Protein AF-A0A953CR95-F1 (afdb_monomer_lite)

Secondary structure (DSSP, 8-state):
--HHHHHHHHHHHHHHHHHHHHHH-HHHHHHHHHHHHHHHHHHHHHHHH-TTS--TTS-HHHHHHHHHHHHHHHH--

pLDDT: mean 78.69, std 11.98, range [49.88, 95.75]

Radius of gyration: 18.74 Å; chains: 1; bounding box: 38×22×54 Å

Structure (mmCIF, N/CA/C/O backbone):
data_AF-A0A953CR95-F1
#
_entry.id   AF-A0A953CR95-F1
#
loop_
_atom_site.group_PDB
_atom_site.id
_atom_site.type_symbol
_atom_site.label_atom_id
_atom_site.label_alt_id
_atom_site.label_comp_id
_atom_site.label_asym_id
_atom_site.label_entity_id
_atom_site.label_seq_id
_atom_site.pdbx_PDB_ins_code
_atom_site.Cartn_x
_atom_site.Cartn_y
_atom_site.Cartn_z
_atom_site.occupancy
_atom_site.B_iso_or_equiv
_atom_site.auth_seq_id
_atom_site.auth_comp_id
_atom_site.auth_asym_id
_atom_site.auth_atom_id
_atom_site.pdbx_PDB_model_num
ATOM 1 N N . MET A 1 1 ? 11.392 5.688 -32.498 1.00 64.94 1 MET A N 1
ATOM 2 C CA . MET A 1 1 ? 10.474 5.219 -31.437 1.00 64.94 1 MET A CA 1
ATOM 3 C C . MET A 1 1 ? 9.913 6.455 -30.744 1.00 64.94 1 MET A C 1
ATOM 5 O O . MET A 1 1 ? 10.615 7.457 -30.728 1.00 64.94 1 MET A O 1
ATOM 9 N N . SER A 1 2 ? 8.674 6.459 -30.245 1.00 85.56 2 SER A N 1
ATOM 10 C CA . SER A 1 2 ? 8.168 7.623 -29.501 1.00 85.56 2 SER A CA 1
ATOM 11 C C . SER A 1 2 ? 8.809 7.678 -28.099 1.00 85.56 2 SER A C 1
ATOM 13 O O . SER A 1 2 ? 8.832 6.647 -27.427 1.00 85.56 2 SER A O 1
ATOM 15 N N . PRO A 1 3 ? 9.283 8.847 -27.624 1.00 86.81 3 PRO A N 1
ATOM 16 C CA . PRO A 1 3 ? 9.950 8.994 -26.318 1.00 86.81 3 PRO A CA 1
ATOM 17 C C . PRO A 1 3 ? 9.133 8.462 -25.131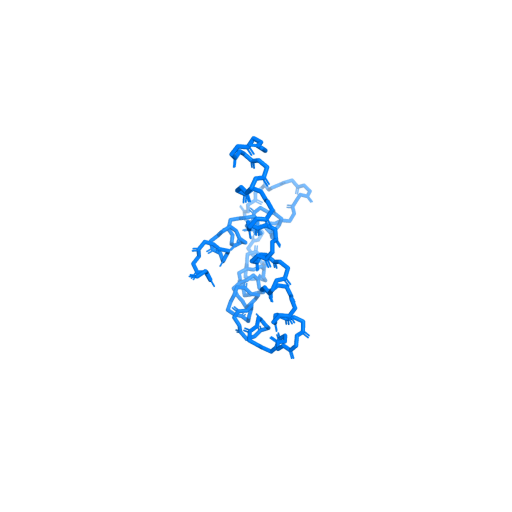 1.00 86.81 3 PRO A C 1
ATOM 19 O O . PRO A 1 3 ? 9.674 7.934 -24.165 1.00 86.81 3 PRO A O 1
ATOM 22 N N . PHE A 1 4 ? 7.804 8.538 -25.225 1.00 90.81 4 PHE A N 1
ATOM 23 C CA . PHE A 1 4 ? 6.894 7.991 -24.220 1.00 90.81 4 PHE A CA 1
ATOM 24 C C . PHE A 1 4 ? 7.012 6.468 -24.072 1.00 90.81 4 PHE A C 1
ATOM 26 O O . PHE A 1 4 ? 6.959 5.961 -22.957 1.00 90.81 4 PHE A O 1
ATOM 33 N N . LEU A 1 5 ? 7.193 5.727 -25.170 1.00 91.06 5 LEU A N 1
ATOM 34 C CA . LEU A 1 5 ? 7.324 4.268 -25.113 1.00 91.06 5 LEU A CA 1
ATOM 35 C C . LEU A 1 5 ? 8.637 3.839 -24.454 1.00 91.06 5 LEU A C 1
ATOM 37 O O . LEU A 1 5 ? 8.659 2.830 -23.754 1.00 91.06 5 LEU A O 1
ATOM 41 N N . GLU A 1 6 ? 9.711 4.600 -24.660 1.00 90.94 6 GLU A N 1
ATOM 42 C CA . GLU A 1 6 ? 11.004 4.353 -24.014 1.00 90.94 6 GLU A CA 1
ATOM 43 C C . GLU A 1 6 ? 10.905 4.593 -22.506 1.00 90.94 6 GLU A C 1
ATOM 45 O O . GLU A 1 6 ? 11.240 3.697 -21.735 1.00 90.94 6 GLU A O 1
ATOM 50 N N . PHE A 1 7 ? 10.297 5.708 -22.092 1.00 93.25 7 PHE A N 1
ATOM 51 C CA . PHE A 1 7 ? 10.019 5.989 -20.682 1.00 93.25 7 PHE A CA 1
ATOM 52 C C . PHE A 1 7 ? 9.221 4.866 -20.002 1.00 93.25 7 PHE A C 1
ATOM 54 O O . PHE A 1 7 ? 9.621 4.364 -18.953 1.00 93.25 7 PHE A O 1
ATOM 61 N N . PHE A 1 8 ? 8.109 4.425 -20.604 1.00 95.75 8 PHE A N 1
ATOM 62 C CA . PHE A 1 8 ? 7.305 3.344 -20.025 1.00 95.75 8 PHE A CA 1
ATOM 63 C C . PHE A 1 8 ? 8.065 2.017 -19.972 1.00 95.75 8 PHE A C 1
ATOM 65 O O . PHE A 1 8 ? 7.907 1.263 -19.014 1.00 95.75 8 PHE A O 1
ATOM 72 N N . ARG A 1 9 ? 8.900 1.726 -20.975 1.00 94.75 9 ARG A N 1
ATOM 73 C CA . ARG A 1 9 ? 9.711 0.506 -21.008 1.00 94.75 9 ARG A CA 1
ATOM 74 C C . ARG A 1 9 ? 10.773 0.505 -19.912 1.00 94.75 9 ARG A C 1
ATOM 76 O O . ARG A 1 9 ? 10.961 -0.520 -19.262 1.00 94.75 9 ARG A O 1
ATOM 83 N N . GLU A 1 10 ? 11.443 1.630 -19.702 1.00 94.25 10 GLU A N 1
ATOM 84 C CA . GLU A 1 10 ? 12.443 1.792 -18.645 1.00 94.25 10 GLU A CA 1
ATOM 85 C C . GLU A 1 10 ? 11.799 1.736 -17.258 1.00 94.25 10 GLU A C 1
ATOM 87 O O . GLU A 1 10 ? 12.244 0.967 -16.406 1.00 94.25 10 GLU A O 1
ATOM 92 N N . ALA A 1 11 ? 10.692 2.457 -17.054 1.00 95.06 11 ALA A N 1
ATOM 93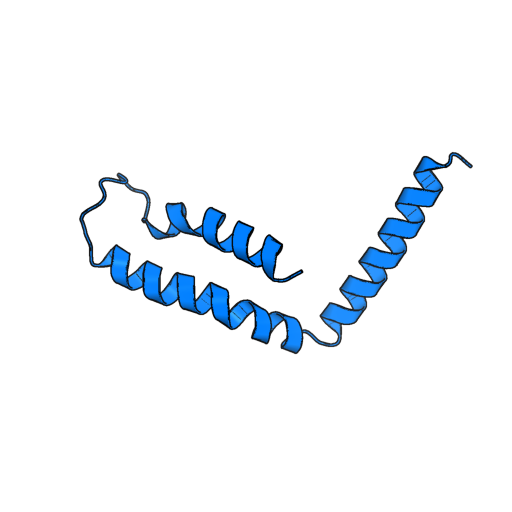 C CA . ALA A 1 11 ? 9.929 2.414 -15.809 1.00 95.06 11 ALA A CA 1
ATOM 94 C C . ALA A 1 11 ? 9.439 0.991 -15.487 1.00 95.06 11 ALA A C 1
ATOM 96 O O . ALA A 1 11 ? 9.573 0.528 -14.354 1.00 95.06 11 ALA A O 1
ATOM 97 N N . ALA A 1 12 ? 8.931 0.263 -16.488 1.00 95.50 12 ALA A N 1
ATOM 98 C CA . ALA A 1 12 ? 8.518 -1.127 -16.326 1.00 95.50 12 ALA A CA 1
ATOM 99 C C . ALA A 1 12 ? 9.701 -2.054 -16.003 1.00 95.50 12 ALA A C 1
ATOM 101 O O . ALA A 1 12 ? 9.557 -2.946 -15.170 1.00 95.50 12 ALA A O 1
ATOM 102 N N . ALA A 1 13 ? 10.873 -1.836 -16.610 1.00 94.81 13 ALA A N 1
ATOM 103 C CA . ALA A 1 13 ? 12.071 -2.623 -16.326 1.00 94.81 13 ALA A CA 1
ATOM 104 C C . ALA A 1 13 ? 12.560 -2.436 -14.879 1.00 94.81 13 ALA A C 1
ATOM 106 O O . ALA A 1 13 ? 12.920 -3.415 -14.222 1.00 94.81 13 ALA A O 1
ATOM 107 N N . VAL A 1 14 ? 12.527 -1.201 -14.362 1.00 94.69 14 VAL A N 1
ATOM 108 C CA . VAL A 1 14 ? 12.847 -0.902 -12.956 1.00 94.69 14 VAL A CA 1
ATOM 109 C C . VAL A 1 14 ? 11.813 -1.528 -12.019 1.00 94.69 14 VAL A C 1
ATOM 111 O O . VAL A 1 14 ? 12.190 -2.216 -11.072 1.00 94.69 14 VAL A O 1
ATOM 114 N N . ALA A 1 15 ? 10.518 -1.367 -12.308 1.00 93.19 15 ALA A N 1
ATOM 115 C CA . ALA A 1 15 ? 9.449 -1.957 -11.503 1.00 93.19 15 ALA A CA 1
ATOM 116 C C . ALA A 1 15 ? 9.576 -3.488 -11.414 1.00 93.19 15 ALA A C 1
ATOM 118 O O . ALA A 1 15 ? 9.474 -4.069 -10.337 1.00 93.19 15 ALA A O 1
ATOM 119 N N . ASP A 1 16 ? 9.860 -4.149 -12.533 1.00 94.44 16 ASP A N 1
ATOM 120 C CA . ASP A 1 16 ? 10.057 -5.597 -12.609 1.00 94.44 16 ASP A CA 1
ATOM 121 C C . ASP A 1 16 ? 11.316 -6.063 -11.844 1.00 94.44 16 ASP A C 1
ATOM 123 O O . ASP A 1 16 ? 11.316 -7.116 -11.197 1.00 94.44 16 ASP A O 1
ATOM 127 N N . ALA A 1 17 ? 12.385 -5.259 -11.839 1.00 92.62 17 ALA A N 1
ATOM 128 C CA . ALA A 1 17 ? 13.565 -5.515 -11.015 1.00 92.62 17 ALA A CA 1
ATOM 129 C C . ALA A 1 17 ? 13.258 -5.416 -9.509 1.00 92.62 17 ALA A C 1
ATOM 131 O O . ALA A 1 17 ? 13.622 -6.326 -8.758 1.00 92.62 17 ALA A O 1
ATOM 132 N N . GLU A 1 18 ? 12.539 -4.377 -9.078 1.00 89.19 18 GLU A N 1
ATOM 133 C CA . GLU A 1 18 ? 12.121 -4.206 -7.680 1.00 89.19 18 GLU A CA 1
ATOM 134 C C . GLU A 1 18 ? 11.157 -5.315 -7.231 1.00 89.19 18 GLU A C 1
ATOM 136 O O . GLU A 1 18 ? 11.332 -5.889 -6.157 1.00 89.19 18 GLU A O 1
ATOM 141 N N . VAL A 1 19 ? 10.203 -5.723 -8.078 1.00 90.31 19 VAL A N 1
ATOM 142 C CA . VAL A 1 19 ? 9.303 -6.855 -7.787 1.00 90.31 19 VAL A CA 1
ATOM 143 C C . VAL A 1 19 ? 10.091 -8.153 -7.597 1.00 90.31 19 VAL A C 1
ATOM 145 O O . VAL A 1 19 ? 9.814 -8.918 -6.670 1.00 90.31 19 VAL A O 1
ATOM 148 N N . ARG A 1 20 ? 11.097 -8.427 -8.436 1.00 90.31 20 ARG A N 1
ATOM 149 C CA . ARG A 1 20 ? 11.966 -9.603 -8.258 1.00 90.31 20 ARG A CA 1
ATOM 150 C C . ARG A 1 20 ? 12.780 -9.541 -6.972 1.00 90.31 20 ARG A C 1
ATOM 152 O O . ARG A 1 20 ? 12.920 -10.569 -6.309 1.00 90.31 20 ARG A O 1
ATOM 159 N N . LYS A 1 21 ? 13.311 -8.368 -6.627 1.00 85.50 21 LYS A N 1
ATOM 160 C CA . LYS A 1 21 ? 14.063 -8.144 -5.389 1.00 85.50 21 LYS A CA 1
ATOM 161 C C . LYS A 1 21 ? 13.180 -8.404 -4.170 1.00 85.50 21 LYS A C 1
ATOM 163 O O . LYS A 1 21 ? 13.544 -9.214 -3.323 1.00 85.50 21 LYS A O 1
ATOM 168 N N . LEU A 1 22 ? 11.979 -7.830 -4.162 1.00 84.31 22 LEU A N 1
ATOM 169 C CA . LEU A 1 22 ? 10.989 -8.026 -3.110 1.00 84.31 22 LEU A CA 1
ATOM 170 C C . LEU A 1 22 ? 10.567 -9.497 -2.967 1.00 84.31 22 LEU A C 1
ATOM 172 O O . LEU A 1 22 ? 10.450 -10.009 -1.859 1.00 84.31 22 LEU A O 1
ATOM 176 N N . ARG A 1 23 ? 10.377 -10.214 -4.081 1.00 84.81 23 ARG A N 1
ATOM 177 C CA . ARG A 1 23 ? 10.072 -11.656 -4.044 1.00 84.81 23 ARG A CA 1
ATOM 178 C C . ARG A 1 23 ? 11.203 -12.491 -3.447 1.00 84.81 23 ARG A C 1
ATOM 180 O O . ARG A 1 23 ? 10.931 -13.558 -2.905 1.00 84.81 23 ARG A O 1
ATOM 187 N N . ARG A 1 24 ? 12.455 -12.053 -3.598 1.00 87.38 24 ARG A N 1
ATOM 188 C CA . ARG A 1 24 ? 13.629 -12.756 -3.070 1.00 87.38 24 ARG A CA 1
ATOM 189 C C . ARG A 1 24 ? 13.851 -12.471 -1.587 1.00 87.38 24 ARG A C 1
ATOM 191 O O . ARG A 1 24 ? 14.290 -13.378 -0.887 1.00 87.38 24 ARG A O 1
ATOM 198 N N . ASP A 1 25 ? 13.523 -11.266 -1.125 1.00 85.94 25 ASP A N 1
ATOM 199 C CA . ASP A 1 25 ? 13.592 -10.890 0.290 1.00 85.94 25 ASP A CA 1
ATOM 200 C C . ASP A 1 25 ? 12.266 -10.289 0.801 1.00 85.94 25 ASP A C 1
ATOM 202 O O . ASP A 1 25 ? 12.128 -9.075 0.970 1.00 85.94 25 ASP A O 1
ATOM 206 N N . PRO A 1 26 ? 11.252 -11.134 1.061 1.00 81.50 26 PRO A N 1
ATOM 207 C CA . PRO A 1 26 ? 9.970 -10.674 1.591 1.00 81.50 26 PRO A CA 1
ATOM 208 C C . PRO A 1 26 ? 10.048 -10.249 3.067 1.00 81.50 26 PRO A C 1
ATOM 210 O O . PRO A 1 26 ? 9.108 -9.640 3.583 1.00 81.50 26 PRO A O 1
ATOM 213 N N . THR A 1 27 ? 11.141 -10.570 3.767 1.00 83.75 27 THR A N 1
ATOM 214 C CA . THR A 1 27 ? 11.299 -10.316 5.207 1.00 83.75 27 THR A CA 1
ATOM 215 C C . THR A 1 27 ? 11.422 -8.824 5.491 1.00 83.75 27 THR A C 1
ATOM 217 O O . THR A 1 27 ? 10.860 -8.319 6.465 1.00 83.75 27 THR A O 1
ATOM 220 N N . GLU A 1 28 ? 12.103 -8.096 4.608 1.00 80.69 28 GLU A N 1
ATOM 221 C CA . GLU A 1 28 ? 12.223 -6.642 4.684 1.00 80.69 28 GLU A CA 1
ATOM 222 C C . GLU A 1 28 ? 10.845 -5.966 4.617 1.00 80.69 28 GLU A C 1
ATOM 224 O O . GLU A 1 28 ? 10.520 -5.113 5.442 1.00 80.69 28 GLU A O 1
ATOM 229 N N . LEU A 1 29 ? 9.980 -6.410 3.705 1.00 80.88 29 LEU A N 1
ATOM 230 C CA . LEU A 1 29 ? 8.618 -5.891 3.595 1.00 80.88 29 LEU A CA 1
ATOM 231 C C . LEU A 1 29 ? 7.769 -6.264 4.812 1.00 80.88 29 LEU A C 1
ATOM 233 O O . LEU A 1 29 ? 7.052 -5.418 5.345 1.00 80.88 29 LEU A O 1
ATOM 237 N N . LEU A 1 30 ? 7.873 -7.512 5.280 1.00 83.31 30 LEU A N 1
ATOM 238 C CA . LEU A 1 30 ? 7.133 -7.973 6.450 1.00 83.31 30 LEU A CA 1
ATOM 239 C C . LEU A 1 30 ? 7.505 -7.157 7.692 1.00 83.31 30 LEU A C 1
ATOM 241 O O . LEU A 1 30 ? 6.616 -6.683 8.392 1.00 83.31 30 LEU A O 1
ATOM 245 N N . SER A 1 31 ? 8.801 -6.946 7.936 1.00 84.56 31 SER A N 1
ATOM 246 C CA . SER A 1 31 ? 9.292 -6.167 9.079 1.00 84.56 31 SER A CA 1
ATOM 247 C C . SER A 1 31 ? 8.845 -4.701 9.036 1.00 84.56 31 SER A C 1
ATOM 249 O O . SER A 1 31 ? 8.444 -4.158 10.066 1.00 84.56 31 SER A O 1
ATOM 251 N N . ARG A 1 32 ? 8.809 -4.076 7.851 1.00 81.62 32 ARG A N 1
ATOM 252 C CA . ARG A 1 32 ? 8.261 -2.721 7.655 1.00 81.62 32 ARG A CA 1
ATOM 253 C C . ARG A 1 32 ? 6.743 -2.672 7.856 1.00 81.62 32 ARG A C 1
ATOM 255 O O . ARG A 1 32 ? 6.234 -1.716 8.435 1.00 81.62 32 ARG A O 1
ATOM 262 N N . ALA A 1 33 ? 6.025 -3.723 7.459 1.00 84.06 33 ALA A N 1
ATOM 263 C CA . ALA A 1 33 ? 4.579 -3.839 7.639 1.00 84.06 33 ALA A CA 1
ATOM 264 C C . ALA A 1 33 ? 4.151 -4.087 9.101 1.00 84.06 33 ALA A C 1
ATOM 266 O O . ALA A 1 33 ? 2.989 -3.858 9.437 1.00 84.06 33 ALA A O 1
ATOM 267 N N . VAL A 1 34 ? 5.062 -4.498 9.995 1.00 86.50 34 VAL A N 1
ATOM 268 C CA . VAL A 1 34 ? 4.741 -4.730 11.417 1.00 86.50 34 VAL A CA 1
ATOM 269 C C . VAL A 1 34 ? 4.192 -3.468 12.082 1.00 86.50 34 VAL A C 1
ATOM 271 O O . VAL A 1 34 ? 3.160 -3.535 12.744 1.00 86.50 34 VAL A O 1
ATOM 274 N N . GLN A 1 35 ? 4.840 -2.316 11.897 1.00 81.75 35 GLN A N 1
ATOM 275 C CA . GLN A 1 35 ? 4.416 -1.055 12.520 1.00 81.75 35 GLN A CA 1
ATOM 276 C C . GLN A 1 35 ? 2.964 -0.672 12.177 1.00 81.75 35 GLN A C 1
ATOM 278 O O . GLN A 1 35 ? 2.171 -0.472 13.101 1.00 81.75 35 GLN A O 1
ATOM 283 N N . PRO A 1 36 ? 2.561 -0.599 10.895 1.00 82.62 36 PRO A N 1
ATOM 284 C CA . PRO A 1 36 ? 1.191 -0.238 10.551 1.00 82.62 36 PRO A CA 1
ATOM 285 C C . PRO A 1 36 ? 0.161 -1.312 10.909 1.00 82.62 36 PRO A C 1
ATOM 287 O O . PRO A 1 36 ? -0.953 -0.971 11.307 1.00 82.62 36 PRO A O 1
ATOM 290 N N . VAL A 1 37 ? 0.518 -2.600 10.848 1.00 86.06 37 VAL A N 1
ATOM 291 C CA . VAL A 1 37 ? -0.376 -3.687 11.285 1.00 86.06 37 VAL A CA 1
ATOM 292 C C . VAL A 1 37 ? -0.620 -3.627 12.791 1.00 86.06 37 VAL A C 1
ATOM 294 O O . VAL A 1 37 ? -1.763 -3.754 13.229 1.00 86.06 37 VAL A O 1
ATOM 297 N N . LEU A 1 38 ? 0.422 -3.384 13.589 1.00 85.12 38 LEU A N 1
ATOM 298 C CA . LEU A 1 38 ? 0.283 -3.198 15.033 1.00 85.12 38 LEU A CA 1
ATOM 299 C C . LEU A 1 38 ? -0.582 -1.982 15.356 1.00 85.12 38 LEU A C 1
ATOM 301 O O . LEU A 1 38 ? -1.446 -2.072 16.226 1.00 85.12 38 LEU A O 1
ATOM 305 N N . TRP A 1 39 ? -0.418 -0.876 14.628 1.00 83.12 39 TRP A N 1
ATOM 306 C CA . TRP A 1 39 ? -1.282 0.292 14.789 1.00 83.12 39 TRP A CA 1
ATOM 307 C C . TRP A 1 39 ? -2.751 -0.025 14.513 1.00 83.12 39 TRP A C 1
ATOM 309 O O . TRP A 1 39 ? -3.611 0.320 15.323 1.00 83.12 39 TRP A O 1
ATOM 319 N N . LEU A 1 40 ? -3.041 -0.722 13.411 1.00 80.69 40 LEU A N 1
ATOM 320 C CA . LEU A 1 40 ? -4.397 -1.158 13.072 1.00 80.69 40 LEU A CA 1
ATOM 321 C C . LEU A 1 40 ? -4.969 -2.116 14.121 1.00 80.69 40 LEU A C 1
ATOM 323 O O . LEU A 1 40 ? -6.143 -2.006 14.461 1.00 80.69 40 LEU A O 1
ATOM 327 N N . ALA A 1 41 ? -4.160 -3.028 14.663 1.00 83.94 41 ALA A N 1
ATOM 328 C CA . ALA A 1 41 ? -4.596 -3.961 15.696 1.00 83.94 41 ALA A CA 1
ATOM 329 C C . ALA A 1 41 ? -4.908 -3.243 17.019 1.00 83.94 41 ALA A C 1
ATOM 331 O O . ALA A 1 41 ? -5.992 -3.422 17.574 1.00 83.94 41 ALA A O 1
ATOM 332 N N . VAL A 1 42 ? -3.996 -2.393 17.502 1.00 83.69 42 VAL A N 1
ATOM 333 C CA . VAL A 1 42 ? -4.157 -1.655 18.764 1.00 83.69 42 VAL A CA 1
ATOM 334 C C . VAL A 1 42 ? -5.323 -0.678 18.664 1.00 83.69 42 VAL A C 1
ATOM 336 O O . VAL A 1 42 ? -6.262 -0.764 19.455 1.00 83.69 42 VAL A O 1
ATOM 339 N N . PHE A 1 43 ? -5.324 0.212 17.670 1.00 73.44 43 PHE A N 1
ATOM 340 C CA . PHE A 1 43 ? -6.407 1.180 17.516 1.00 73.44 43 PHE A CA 1
ATOM 341 C C . PHE A 1 43 ? -7.719 0.518 17.113 1.00 73.44 43 PHE A C 1
ATOM 343 O O . PHE A 1 43 ? -8.769 0.892 17.627 1.00 73.44 43 PHE A O 1
ATOM 350 N N . GLY A 1 44 ? -7.687 -0.504 16.260 1.00 71.44 44 GLY A N 1
ATOM 351 C CA . GLY A 1 44 ? -8.886 -1.241 15.889 1.00 71.44 44 GLY A CA 1
ATOM 352 C C . GLY A 1 44 ? -9.594 -1.846 17.097 1.00 71.44 44 GLY A C 1
ATOM 353 O O . GLY A 1 44 ? -10.806 -1.692 17.229 1.00 71.44 44 GLY A O 1
ATOM 354 N N . GLN A 1 45 ? -8.853 -2.473 18.015 1.00 73.88 45 GLN A N 1
ATOM 355 C CA . GLN A 1 45 ? -9.434 -3.049 19.230 1.00 73.88 45 GLN A CA 1
ATOM 356 C C . GLN A 1 45 ? -9.856 -1.979 20.244 1.00 73.88 45 GLN A C 1
ATOM 358 O O . GLN A 1 45 ? -10.989 -2.031 20.728 1.00 73.88 45 GLN A O 1
ATOM 363 N N . VAL A 1 46 ? -9.009 -0.977 20.510 1.00 70.94 46 VAL A N 1
ATOM 364 C CA . VAL A 1 46 ? -9.316 0.121 21.448 1.00 70.94 46 VAL A 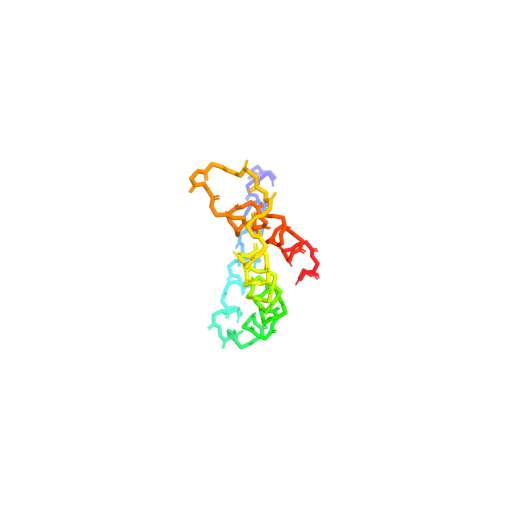CA 1
ATOM 365 C C . VAL A 1 46 ? -10.582 0.863 21.027 1.00 70.94 46 VAL A C 1
ATOM 367 O O . VAL A 1 46 ? -11.489 1.045 21.834 1.00 70.94 46 VAL A O 1
ATOM 370 N N . PHE A 1 47 ? -10.703 1.231 19.753 1.00 62.62 47 PHE A N 1
ATOM 371 C CA . PHE A 1 47 ? -11.872 1.962 19.273 1.00 62.62 47 PHE A CA 1
ATOM 372 C C . PHE A 1 47 ? -13.091 1.069 19.011 1.00 62.62 47 PHE A C 1
ATOM 374 O O . PHE A 1 47 ? -14.206 1.574 19.038 1.00 62.62 47 PHE A O 1
ATOM 381 N N . SER A 1 48 ? -12.932 -0.251 18.835 1.00 63.41 48 SER A N 1
ATOM 382 C CA . SER A 1 48 ? -14.082 -1.176 18.824 1.00 63.41 48 SER A CA 1
ATOM 383 C C . SER A 1 48 ? -14.771 -1.289 20.192 1.00 63.41 48 SER A C 1
ATOM 385 O O . SER A 1 48 ? -15.984 -1.486 20.262 1.00 63.41 48 SER A O 1
ATOM 387 N N . GLN A 1 49 ? -14.004 -1.140 21.279 1.00 64.50 49 GLN A N 1
ATOM 388 C CA . GLN A 1 49 ? -14.509 -1.099 22.656 1.00 64.50 49 GLN A CA 1
ATOM 389 C C . GLN A 1 49 ? -15.179 0.245 22.973 1.00 64.50 49 GLN A C 1
ATOM 391 O O . GLN A 1 49 ? -16.165 0.294 23.709 1.00 64.50 49 GLN A O 1
ATOM 396 N N . VAL A 1 50 ? -14.703 1.335 22.364 1.00 62.16 50 VAL A N 1
ATOM 397 C CA . VAL A 1 50 ? -15.361 2.645 22.404 1.00 62.16 50 VAL A CA 1
ATOM 398 C C . VAL A 1 50 ? -16.557 2.620 21.442 1.00 62.16 50 VAL A C 1
ATOM 400 O O . VAL A 1 50 ? -16.487 3.112 20.320 1.00 62.16 50 VAL A O 1
ATOM 403 N N . ARG A 1 51 ? -17.691 2.050 21.879 1.00 54.44 51 ARG A N 1
ATOM 404 C CA . ARG A 1 51 ? -19.009 2.134 21.204 1.00 54.44 51 ARG A CA 1
ATOM 405 C C . ARG A 1 51 ? -19.563 3.575 21.191 1.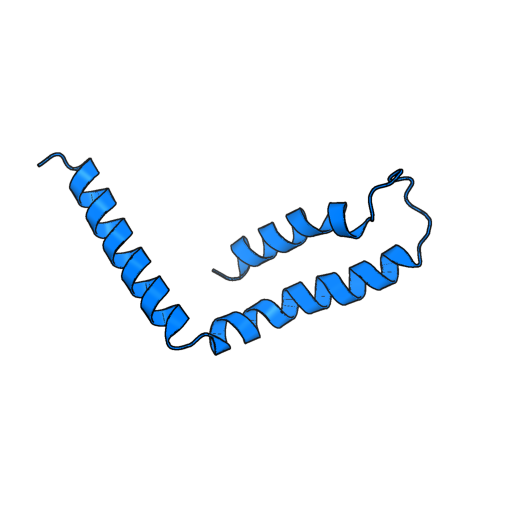00 54.44 51 ARG A C 1
ATOM 407 O O . ARG A 1 51 ? -20.671 3.822 21.654 1.00 54.44 51 ARG A O 1
ATOM 414 N N . GLY A 1 52 ? -18.772 4.545 20.739 1.00 54.16 52 GLY A N 1
ATOM 415 C CA . GLY A 1 52 ? -19.073 5.974 20.835 1.00 54.16 52 GLY A CA 1
ATOM 416 C C . GLY A 1 52 ? -19.245 6.687 19.497 1.00 54.16 52 GLY A C 1
ATOM 417 O O . GLY A 1 52 ? -19.737 7.810 19.490 1.00 54.16 52 GLY A O 1
ATOM 418 N N . ILE A 1 53 ? -18.862 6.072 18.372 1.00 55.31 53 ILE A N 1
ATOM 419 C CA . ILE A 1 53 ? -18.939 6.722 17.057 1.00 55.31 53 ILE A CA 1
ATOM 420 C C . ILE A 1 53 ? -20.097 6.093 16.269 1.00 55.31 53 ILE A C 1
ATOM 422 O O . ILE A 1 53 ? -20.044 4.898 15.978 1.00 55.31 53 ILE A O 1
ATOM 426 N N . PRO A 1 54 ? -21.158 6.854 15.942 1.00 54.81 54 PRO A N 1
ATOM 427 C CA . PRO A 1 54 ? -22.328 6.352 15.234 1.00 54.81 54 PRO A CA 1
ATOM 428 C C . PRO A 1 54 ? -21.992 6.171 13.746 1.00 54.81 54 PRO A C 1
ATOM 430 O O . PRO A 1 54 ? -22.363 6.988 12.910 1.00 54.81 54 PRO A O 1
ATOM 433 N N . THR A 1 55 ? -21.257 5.113 13.400 1.00 55.47 55 THR A N 1
ATOM 434 C CA . THR A 1 55 ? -20.907 4.760 12.010 1.00 55.47 55 THR A CA 1
ATOM 435 C C . THR A 1 55 ? -21.974 3.913 11.299 1.00 55.47 55 THR A C 1
ATOM 437 O O . THR A 1 55 ? -21.756 3.478 10.170 1.00 55.47 55 THR A O 1
ATOM 440 N N . GLY A 1 56 ? -23.140 3.681 11.914 1.00 63.34 56 GLY A N 1
ATOM 441 C CA . GLY A 1 56 ? -24.151 2.760 11.375 1.00 63.34 56 GLY A CA 1
ATOM 442 C C . GLY A 1 56 ? -23.657 1.306 11.411 1.00 63.34 56 GLY A C 1
ATOM 443 O O . GLY A 1 56 ? -23.149 0.872 12.441 1.00 63.34 56 GLY A O 1
ATOM 444 N N . ASP A 1 57 ? -23.776 0.574 10.296 1.00 63.00 57 ASP A N 1
ATOM 445 C CA . ASP A 1 57 ? -23.314 -0.825 10.146 1.00 63.00 57 ASP A CA 1
ATOM 446 C C . ASP A 1 57 ? -21.804 -0.971 9.851 1.00 63.00 57 ASP A C 1
ATOM 448 O O . ASP A 1 57 ? -21.281 -2.086 9.799 1.00 63.00 57 ASP A O 1
ATOM 452 N N . LEU A 1 58 ? -21.075 0.131 9.638 1.00 61.81 58 LEU A N 1
ATOM 453 C CA . LEU A 1 58 ? -19.644 0.085 9.319 1.00 61.81 58 LEU A CA 1
ATOM 454 C C . LEU A 1 58 ? -18.794 0.059 10.589 1.00 61.81 58 LEU A C 1
ATOM 456 O O . LEU A 1 58 ? -18.994 0.851 11.516 1.00 61.81 58 LEU A O 1
ATOM 460 N N . ARG A 1 59 ? -17.791 -0.824 10.625 1.00 66.44 59 ARG A N 1
ATOM 461 C CA . ARG A 1 59 ? -16.857 -0.899 11.752 1.00 66.44 59 ARG A CA 1
ATOM 462 C C . ARG A 1 59 ? -15.878 0.264 11.633 1.00 66.44 59 ARG A C 1
ATOM 464 O O . ARG A 1 59 ? -15.395 0.569 10.550 1.00 66.44 59 ARG A O 1
ATOM 471 N N . TYR A 1 60 ? -15.501 0.875 12.750 1.00 66.56 60 TYR A N 1
ATOM 472 C CA . TYR A 1 60 ? -14.559 2.004 12.760 1.00 66.56 60 TYR A CA 1
ATOM 473 C C . TYR A 1 60 ? -13.177 1.667 12.150 1.00 66.56 60 TYR A C 1
ATOM 475 O O . TYR A 1 60 ? -12.494 2.530 11.600 1.00 66.56 60 TYR A O 1
ATOM 483 N N . LEU A 1 61 ? -12.795 0.386 12.167 1.00 67.56 61 LEU A N 1
ATOM 484 C CA . LEU A 1 61 ? -11.646 -0.135 11.419 1.00 67.56 61 LEU A CA 1
ATOM 485 C C . LEU A 1 61 ? -11.736 0.151 9.914 1.00 67.56 61 LEU A C 1
ATOM 487 O O . LEU A 1 61 ? -10.733 0.529 9.315 1.00 67.56 61 LEU A O 1
ATOM 491 N N . ASP A 1 62 ? -12.924 0.019 9.325 1.00 70.81 62 ASP A N 1
ATOM 492 C CA . ASP A 1 62 ? -13.156 0.234 7.895 1.00 70.81 62 ASP A CA 1
ATOM 493 C C . ASP A 1 62 ? -13.006 1.730 7.528 1.00 70.81 62 ASP A C 1
ATOM 495 O O . ASP A 1 62 ? -12.619 2.061 6.410 1.00 70.81 62 ASP A O 1
ATOM 499 N N . PHE A 1 63 ? -13.219 2.639 8.491 1.00 74.44 63 PHE A N 1
ATOM 500 C CA . PHE A 1 63 ? -12.975 4.078 8.338 1.00 74.44 63 PHE A CA 1
ATOM 501 C C . PHE A 1 63 ? -11.484 4.450 8.445 1.00 74.44 63 PHE A C 1
ATOM 503 O O . PHE A 1 63 ? -10.986 5.246 7.651 1.00 74.44 63 PHE A O 1
ATOM 510 N N . MET A 1 64 ? -10.749 3.878 9.406 1.00 74.31 64 MET A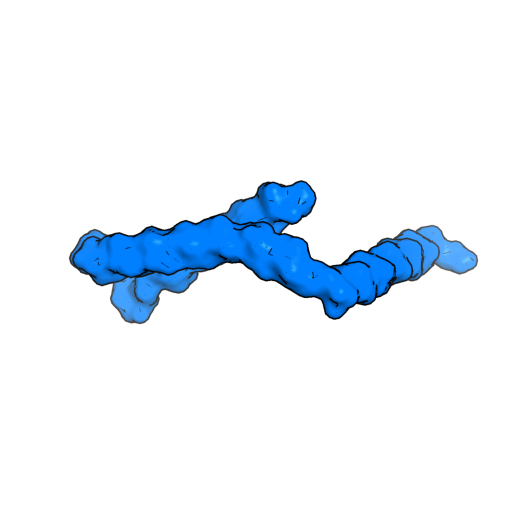 N 1
ATOM 511 C CA . MET A 1 64 ? -9.336 4.227 9.638 1.00 74.31 64 MET A CA 1
ATOM 512 C C . MET A 1 64 ? -8.351 3.521 8.697 1.00 74.31 64 MET A C 1
ATOM 514 O O . MET A 1 64 ? -7.276 4.061 8.423 1.00 74.31 64 MET A O 1
ATOM 518 N N . ALA A 1 65 ? -8.698 2.329 8.202 1.00 78.75 65 ALA A N 1
ATOM 519 C CA . ALA A 1 65 ? -7.850 1.527 7.323 1.00 78.75 65 ALA A CA 1
ATOM 520 C C . ALA A 1 65 ? -7.268 2.309 6.125 1.00 78.75 65 ALA A C 1
ATOM 522 O O . ALA A 1 65 ? -6.046 2.290 5.974 1.00 78.75 65 ALA A O 1
ATOM 523 N N . PRO A 1 66 ? -8.052 3.039 5.302 1.00 80.38 66 PRO A N 1
ATOM 524 C CA . PRO A 1 66 ? -7.495 3.762 4.156 1.00 80.38 66 PRO A CA 1
ATOM 525 C C . PRO A 1 66 ? -6.485 4.849 4.554 1.00 80.38 66 PRO A C 1
ATOM 527 O O . PRO A 1 66 ? -5.475 5.010 3.872 1.00 80.38 66 PRO A O 1
ATOM 530 N N . GLY A 1 67 ? -6.705 5.557 5.670 1.00 80.88 67 GLY A N 1
ATOM 531 C CA . GLY A 1 67 ? -5.794 6.605 6.147 1.00 80.88 67 GLY A CA 1
ATOM 532 C C . GLY A 1 67 ? -4.455 6.049 6.634 1.00 80.88 67 GLY A C 1
ATOM 533 O O . GLY A 1 67 ? -3.396 6.529 6.231 1.00 80.88 67 GLY A O 1
ATOM 534 N N . ILE A 1 68 ? -4.495 4.985 7.442 1.00 79.12 68 ILE A N 1
ATOM 535 C CA . ILE A 1 68 ? -3.279 4.323 7.932 1.00 79.12 68 ILE A CA 1
ATOM 536 C C . ILE A 1 68 ? -2.516 3.677 6.770 1.00 79.12 68 ILE A C 1
ATOM 538 O O . ILE A 1 68 ? -1.295 3.798 6.708 1.00 79.12 68 ILE A O 1
ATOM 542 N N . LEU A 1 69 ? -3.207 3.049 5.815 1.00 79.88 69 LEU A N 1
ATOM 543 C CA . LEU A 1 69 ? -2.572 2.462 4.632 1.00 79.88 69 LEU A CA 1
ATOM 544 C C . LEU A 1 69 ? -1.913 3.523 3.741 1.00 79.88 69 LEU A C 1
ATOM 546 O O . LEU A 1 69 ? -0.768 3.335 3.334 1.00 79.88 69 LEU A O 1
ATOM 550 N N . ALA A 1 70 ? -2.582 4.652 3.487 1.00 83.75 70 ALA A N 1
ATOM 551 C CA . ALA A 1 70 ? -2.017 5.750 2.704 1.00 83.75 70 ALA A CA 1
ATOM 552 C C . ALA A 1 70 ? -0.750 6.323 3.357 1.00 83.75 70 ALA A C 1
ATOM 554 O O . ALA A 1 70 ? 0.271 6.479 2.688 1.00 83.75 70 ALA A O 1
ATOM 555 N N . GLN A 1 71 ? -0.785 6.566 4.671 1.00 79.75 71 GLN A N 1
ATOM 556 C CA . GLN A 1 71 ? 0.384 7.020 5.425 1.00 79.75 71 GLN A CA 1
ATOM 557 C C . GLN A 1 71 ? 1.513 5.980 5.387 1.00 79.75 71 GLN A C 1
ATOM 559 O O . GLN A 1 71 ? 2.669 6.321 5.165 1.00 79.75 71 GLN A O 1
ATOM 564 N N . SER A 1 72 ? 1.184 4.701 5.555 1.00 77.19 72 SER A N 1
ATOM 565 C CA . SER A 1 72 ? 2.173 3.620 5.531 1.00 77.19 72 SER A CA 1
ATOM 566 C C . SER A 1 72 ? 2.890 3.547 4.190 1.00 77.19 72 SER A C 1
ATOM 568 O O . SER A 1 72 ? 4.106 3.448 4.165 1.00 77.19 72 SER A O 1
ATOM 570 N N . ILE A 1 73 ? 2.164 3.654 3.077 1.00 77.88 73 ILE A N 1
ATOM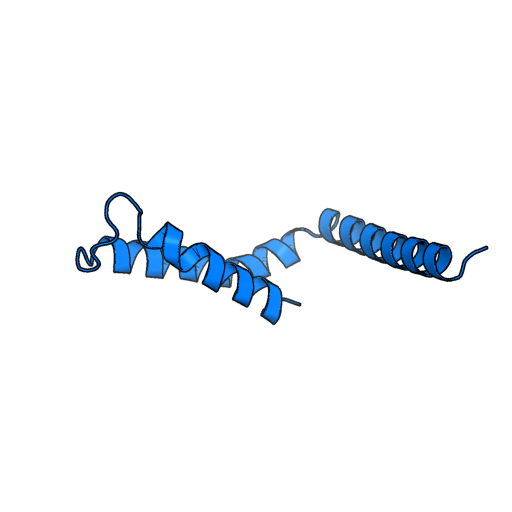 571 C CA . ILE A 1 73 ? 2.757 3.645 1.735 1.00 77.88 73 ILE A CA 1
ATOM 572 C C . ILE A 1 73 ? 3.610 4.902 1.508 1.00 77.88 73 ILE A C 1
ATOM 574 O O . ILE A 1 73 ? 4.700 4.801 0.956 1.00 77.88 73 ILE A O 1
ATOM 578 N N . LEU A 1 74 ? 3.142 6.069 1.961 1.00 76.50 74 LEU A N 1
ATOM 579 C CA . LEU A 1 74 ? 3.829 7.347 1.756 1.00 76.50 74 LEU A CA 1
ATOM 580 C C . LEU A 1 74 ? 5.132 7.474 2.562 1.00 76.50 74 LEU A C 1
ATOM 582 O O . LEU A 1 74 ? 6.076 8.090 2.082 1.00 76.50 74 LEU A O 1
ATOM 586 N N . PHE A 1 75 ? 5.185 6.907 3.771 1.00 70.75 75 PHE A N 1
ATOM 587 C CA . PHE A 1 75 ? 6.348 7.004 4.664 1.00 70.75 75 PHE A CA 1
ATOM 588 C C . PHE A 1 75 ? 7.205 5.727 4.723 1.00 70.75 75 PHE A C 1
ATOM 590 O O . PHE A 1 75 ? 8.275 5.753 5.323 1.00 70.75 75 PHE A O 1
ATOM 597 N N . SER A 1 76 ? 6.761 4.614 4.125 1.00 59.59 76 SER A N 1
ATOM 598 C CA . SER A 1 76 ? 7.558 3.379 3.988 1.00 59.59 76 SER A CA 1
ATOM 599 C C . SER A 1 76 ? 8.389 3.327 2.694 1.00 59.59 76 SER A C 1
ATOM 601 O O . SER A 1 76 ? 9.092 2.328 2.487 1.00 59.59 76 SER A O 1
ATOM 603 N N . ALA A 1 77 ? 8.285 4.352 1.839 1.00 49.88 77 ALA A N 1
ATOM 604 C CA . ALA A 1 77 ? 9.089 4.529 0.631 1.00 49.88 77 ALA A CA 1
ATOM 605 C C . ALA A 1 77 ? 10.496 5.046 0.966 1.00 49.88 77 ALA A C 1
ATOM 607 O O . ALA A 1 77 ? 10.592 6.063 1.688 1.00 49.88 77 ALA A O 1
#

Sequence (77 aa):
MSPFLEFFREAAAVADAEVRKLRRDPTELLSRAVQPVLWLAVFGQVFSQVRGIPTGDLRYLDFMAPGILAQSILFSA

Foldseek 3Di:
DDPVVVVVVVVVVVVVVVVVVCVVPVVLVVVLVPVLVVVLVVCQVVVQVVPPDPPPPDRVSVVCVVVSVVVSVVVVD